Protein AF-A0A955MQ89-F1 (afdb_monomer_lite)

Structure (mmCIF, N/CA/C/O backbone):
data_AF-A0A955MQ89-F1
#
_entry.id   AF-A0A955MQ89-F1
#
loop_
_atom_site.group_PDB
_atom_site.id
_atom_site.type_symbol
_atom_site.label_atom_id
_atom_site.label_alt_id
_atom_site.label_comp_id
_atom_site.label_asym_id
_atom_site.label_entity_id
_atom_site.label_seq_id
_atom_site.pdbx_PDB_ins_code
_atom_site.Cartn_x
_atom_site.Cartn_y
_atom_site.Cartn_z
_atom_site.occupancy
_atom_site.B_iso_or_equiv
_atom_site.auth_seq_id
_atom_site.auth_comp_id
_atom_site.auth_asym_id
_atom_site.auth_atom_id
_atom_site.pdbx_PDB_model_num
ATOM 1 N N . ASP A 1 1 ? 8.121 6.252 -1.471 1.00 93.06 1 ASP A N 1
ATOM 2 C CA . ASP A 1 1 ? 7.577 4.930 -1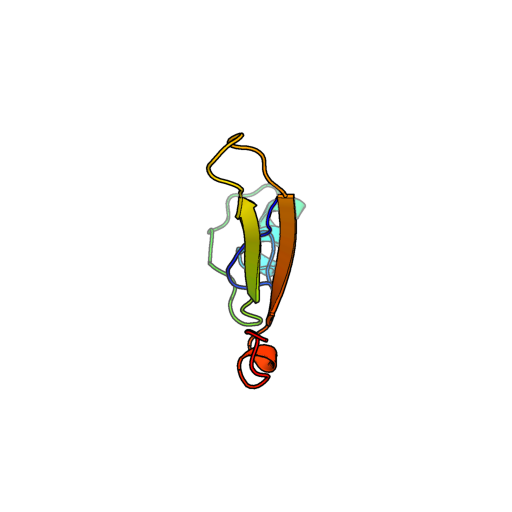.131 1.00 93.06 1 ASP A CA 1
ATOM 3 C C . ASP A 1 1 ? 6.853 4.374 -2.348 1.00 93.06 1 ASP A C 1
ATOM 5 O O . ASP A 1 1 ? 6.300 5.166 -3.110 1.00 93.06 1 ASP A O 1
ATOM 9 N N . VAL A 1 2 ? 6.908 3.062 -2.561 1.00 97.00 2 VAL A N 1
ATOM 10 C CA . VAL A 1 2 ? 6.110 2.391 -3.601 1.00 97.00 2 VAL A CA 1
ATOM 11 C C . VAL A 1 2 ? 4.643 2.330 -3.168 1.00 97.00 2 VAL A C 1
ATOM 13 O O . VAL A 1 2 ? 3.752 2.482 -3.999 1.00 97.00 2 VAL A O 1
ATOM 16 N N . GLY A 1 3 ? 4.406 2.203 -1.863 1.00 97.00 3 GLY A N 1
ATOM 17 C CA . GLY A 1 3 ? 3.133 1.882 -1.241 1.00 97.00 3 GLY A CA 1
ATOM 18 C C . GLY A 1 3 ? 3.156 0.469 -0.654 1.00 97.00 3 GLY A C 1
ATOM 19 O O . GLY A 1 3 ? 3.991 -0.363 -1.004 1.00 97.00 3 GLY A O 1
ATOM 20 N N . MET A 1 4 ? 2.214 0.192 0.247 1.00 97.19 4 MET A N 1
ATOM 21 C CA . MET A 1 4 ? 2.031 -1.133 0.841 1.00 97.19 4 MET A CA 1
ATOM 22 C C . MET A 1 4 ? 1.115 -1.993 -0.037 1.00 97.19 4 MET A C 1
ATOM 24 O O . MET A 1 4 ? 0.036 -1.543 -0.444 1.00 97.19 4 MET A O 1
ATOM 28 N N . THR A 1 5 ? 1.517 -3.245 -0.250 1.00 96.88 5 THR A N 1
ATOM 29 C CA . THR A 1 5 ? 0.653 -4.296 -0.796 1.00 96.88 5 THR A CA 1
ATOM 30 C C . THR A 1 5 ? 0.006 -5.063 0.351 1.00 96.88 5 THR A C 1
ATOM 32 O O . THR A 1 5 ? 0.707 -5.618 1.196 1.00 96.88 5 THR A O 1
ATOM 35 N N . GLY A 1 6 ? -1.324 -5.065 0.403 1.00 95.75 6 GLY A N 1
ATOM 36 C CA . GLY A 1 6 ? -2.081 -5.627 1.519 1.00 95.75 6 GLY A CA 1
ATOM 37 C C . GLY A 1 6 ? -3.426 -4.927 1.736 1.00 95.75 6 GLY A C 1
ATOM 38 O O . GLY A 1 6 ? -3.909 -4.250 0.828 1.00 95.75 6 GLY A O 1
ATOM 39 N N . PRO A 1 7 ? -4.040 -5.088 2.920 1.00 96.25 7 PRO A N 1
ATOM 40 C CA . PRO A 1 7 ? -5.333 -4.492 3.244 1.00 96.25 7 PRO A CA 1
ATOM 41 C C . PRO A 1 7 ? -5.207 -2.977 3.444 1.00 96.25 7 PRO A C 1
ATOM 43 O O . PRO A 1 7 ? -4.432 -2.510 4.284 1.00 96.25 7 PRO A O 1
ATOM 46 N N . HIS A 1 8 ? -5.974 -2.204 2.677 1.00 95.62 8 HIS A N 1
ATOM 47 C CA . HIS A 1 8 ? -6.034 -0.741 2.788 1.00 95.62 8 HIS A CA 1
ATOM 48 C C . HIS A 1 8 ? -7.139 -0.249 3.720 1.00 95.62 8 HIS A C 1
ATOM 50 O O . HIS A 1 8 ? -7.089 0.899 4.158 1.00 95.62 8 HIS A O 1
ATOM 56 N N . ASP A 1 9 ? -8.064 -1.121 4.128 1.00 95.50 9 ASP A N 1
ATOM 57 C CA . ASP A 1 9 ? -9.045 -0.814 5.173 1.00 95.50 9 ASP A CA 1
ATOM 58 C C . ASP A 1 9 ? -8.461 -1.003 6.589 1.00 95.50 9 ASP A C 1
ATOM 60 O O . ASP A 1 9 ? -8.989 -1.709 7.447 1.00 95.50 9 ASP A O 1
ATOM 64 N N . GLY A 1 10 ? -7.315 -0.374 6.840 1.00 95.19 10 GLY A N 1
ATOM 65 C CA . GLY A 1 10 ? -6.567 -0.475 8.090 1.00 95.19 10 GLY A CA 1
ATOM 66 C C . GLY A 1 10 ? -5.655 0.726 8.318 1.00 95.19 10 GLY A C 1
ATOM 67 O O . GLY A 1 10 ? -5.648 1.683 7.546 1.00 95.19 10 GLY A O 1
ATOM 68 N N . ILE A 1 11 ? -4.862 0.681 9.387 1.00 95.75 11 ILE A N 1
ATOM 69 C CA . ILE A 1 11 ? -3.817 1.674 9.670 1.00 95.75 11 ILE A CA 1
ATOM 70 C C . ILE A 1 11 ? -2.469 0.968 9.535 1.00 95.75 11 ILE A C 1
ATOM 72 O O . ILE A 1 11 ? -2.102 0.163 10.387 1.00 95.75 11 ILE A O 1
ATOM 76 N N . ILE A 1 12 ? -1.747 1.246 8.441 1.00 95.12 12 ILE A N 1
ATOM 77 C CA . ILE A 1 12 ? -0.469 0.587 8.095 1.00 95.12 12 ILE A CA 1
ATOM 78 C C . ILE A 1 12 ? -0.611 -0.953 8.102 1.00 95.12 12 ILE A C 1
ATOM 80 O O . ILE A 1 12 ? 0.219 -1.684 8.629 1.00 95.12 12 ILE A O 1
ATOM 84 N N . GLY A 1 13 ? -1.730 -1.457 7.567 1.00 94.50 13 GLY A N 1
ATOM 85 C CA . GLY A 1 13 ? -2.046 -2.891 7.511 1.00 94.50 13 GLY A CA 1
ATOM 86 C C . GLY A 1 13 ? -2.545 -3.506 8.825 1.00 94.50 13 GLY A C 1
ATOM 87 O O . GLY A 1 13 ? -2.962 -4.663 8.827 1.00 94.50 13 GLY A O 1
ATOM 88 N N . GLY A 1 14 ? -2.546 -2.751 9.926 1.00 95.44 14 GLY A N 1
ATOM 89 C CA . GLY A 1 14 ? -3.135 -3.166 11.197 1.00 95.44 14 GLY A CA 1
ATOM 90 C C . GLY A 1 14 ? -4.629 -2.856 11.286 1.00 95.44 14 GLY A C 1
ATOM 91 O O . GLY A 1 14 ? -5.108 -1.902 10.665 1.00 95.44 14 GLY A O 1
ATOM 92 N N . ASP A 1 15 ? -5.357 -3.633 12.090 1.00 96.19 15 ASP A N 1
ATOM 93 C CA . ASP A 1 15 ? -6.766 -3.382 12.398 1.00 96.19 15 ASP A CA 1
ATOM 94 C C . ASP A 1 15 ? -6.968 -1.942 12.892 1.00 96.19 15 ASP A C 1
ATOM 96 O O . ASP A 1 15 ? -6.294 -1.456 13.809 1.00 96.19 15 ASP A O 1
ATOM 100 N N . LYS A 1 16 ? -7.922 -1.249 12.267 1.00 95.69 16 LYS A N 1
ATOM 101 C CA . LYS A 1 16 ? -8.169 0.178 12.487 1.00 95.69 16 LYS A CA 1
ATOM 102 C C . LYS A 1 16 ? -8.530 0.474 13.944 1.00 95.69 16 LYS A C 1
ATOM 104 O O . LYS A 1 16 ? -8.025 1.443 14.508 1.00 95.69 16 LYS A O 1
ATOM 109 N N . ASN A 1 17 ? -9.357 -0.359 14.576 1.00 95.31 17 ASN A N 1
ATOM 110 C CA . ASN A 1 17 ? -9.823 -0.124 15.944 1.00 95.31 17 ASN A CA 1
ATOM 111 C C . ASN A 1 17 ? -8.716 -0.388 16.968 1.00 95.31 17 ASN A C 1
ATOM 113 O O . ASN A 1 17 ? -8.522 0.416 17.884 1.00 95.31 17 ASN A O 1
ATOM 117 N N . ALA A 1 18 ? -7.958 -1.472 16.793 1.00 95.25 18 ALA A N 1
ATOM 118 C CA . ALA A 1 18 ? -6.816 -1.797 17.639 1.00 95.25 18 ALA A CA 1
ATOM 119 C C . ALA A 1 18 ? -5.759 -0.684 17.596 1.00 95.25 18 ALA A C 1
ATOM 121 O O . ALA A 1 18 ? -5.312 -0.215 18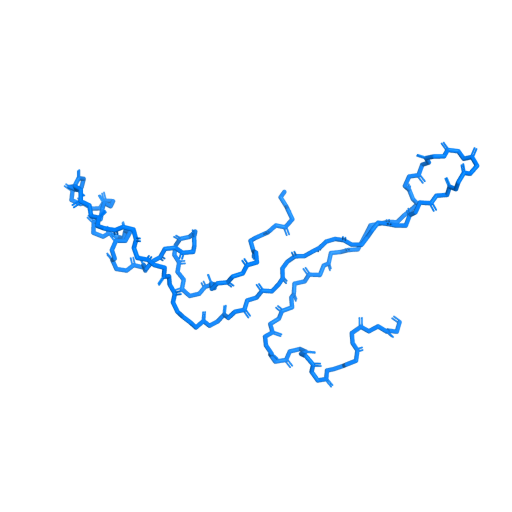.648 1.00 95.25 18 ALA A O 1
ATOM 122 N N . MET A 1 19 ? -5.419 -0.197 16.397 1.00 95.69 19 MET A N 1
ATOM 123 C CA . MET A 1 19 ? -4.459 0.897 16.233 1.00 95.69 19 MET A CA 1
ATOM 124 C C . MET A 1 19 ? -4.976 2.207 16.840 1.00 95.69 19 MET A C 1
ATOM 126 O O . MET A 1 19 ? -4.246 2.857 17.588 1.00 95.69 19 MET A O 1
ATOM 130 N N . MET A 1 20 ? -6.241 2.575 16.612 1.00 95.94 20 MET A N 1
ATOM 131 C CA . MET A 1 20 ? -6.827 3.776 17.223 1.00 95.94 20 MET A CA 1
ATOM 132 C C . MET A 1 20 ? -6.839 3.704 18.753 1.00 95.94 20 MET A C 1
ATOM 134 O O . MET A 1 20 ? -6.462 4.672 19.417 1.00 95.94 20 MET A O 1
ATOM 138 N N . ARG A 1 21 ? -7.201 2.552 19.335 1.00 96.00 21 ARG A N 1
ATOM 139 C CA . ARG A 1 21 ? -7.146 2.341 20.789 1.00 96.00 21 ARG A CA 1
ATOM 140 C C . ARG A 1 21 ? -5.726 2.523 21.314 1.00 96.00 21 ARG A C 1
ATOM 142 O O . ARG A 1 21 ? -5.557 3.194 22.333 1.00 96.00 21 ARG A O 1
ATOM 149 N N . ARG A 1 22 ? -4.719 1.978 20.623 1.00 95.25 22 ARG A N 1
ATOM 150 C CA . ARG A 1 22 ? -3.302 2.167 20.970 1.00 95.25 22 ARG A CA 1
ATOM 151 C C . ARG A 1 22 ? -2.933 3.645 21.031 1.00 95.25 22 ARG A C 1
ATOM 153 O O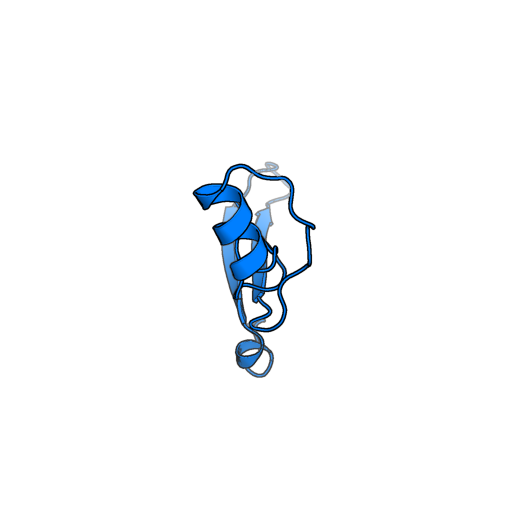 . ARG A 1 22 ? -2.343 4.074 22.015 1.00 95.25 22 ARG A O 1
ATOM 160 N N . PHE A 1 23 ? -3.297 4.418 20.008 1.00 96.06 23 PHE A N 1
ATOM 161 C CA . PHE A 1 23 ? -2.956 5.840 19.932 1.00 96.06 23 PHE A CA 1
ATOM 162 C C . PHE A 1 23 ? -3.655 6.677 21.005 1.00 96.06 23 PHE A C 1
ATOM 164 O O . PHE A 1 23 ? -3.011 7.503 21.644 1.00 96.06 23 PHE A O 1
ATOM 171 N N . LEU A 1 24 ? -4.950 6.453 21.228 1.00 97.94 24 LEU A N 1
ATOM 172 C CA . LEU A 1 24 ? -5.733 7.241 22.183 1.00 97.94 24 LEU A CA 1
ATOM 173 C C . LEU A 1 24 ? -5.387 6.920 23.639 1.00 97.94 24 LEU A C 1
ATOM 175 O O . LEU A 1 24 ? -5.336 7.816 24.474 1.00 97.94 24 LEU A O 1
ATOM 179 N N . THR A 1 25 ? -5.177 5.640 23.950 1.00 97.44 25 THR A N 1
ATOM 180 C CA . THR A 1 25 ? -4.980 5.185 25.337 1.00 97.44 25 THR A CA 1
ATOM 181 C C . THR A 1 25 ? -3.515 5.051 25.726 1.00 97.44 25 THR A C 1
ATOM 183 O O . THR A 1 25 ? -3.215 4.960 26.911 1.00 97.44 25 THR A O 1
ATOM 186 N N . GLN A 1 26 ? -2.611 4.995 24.743 1.00 96.94 26 GLN A N 1
ATOM 187 C CA . GLN A 1 26 ? -1.189 4.680 24.920 1.00 96.94 26 GLN A CA 1
ATOM 188 C C . GLN A 1 26 ? -0.930 3.319 25.598 1.00 96.94 26 GLN A C 1
ATOM 190 O O . GLN A 1 26 ? 0.192 3.030 26.010 1.00 96.94 26 GLN A O 1
ATOM 195 N N . LEU A 1 27 ? -1.946 2.453 25.692 1.00 96.19 27 LEU A N 1
ATOM 196 C CA . LEU A 1 27 ? -1.824 1.116 26.264 1.00 96.19 27 LEU A CA 1
ATOM 197 C C . LEU A 1 27 ? -1.421 0.085 25.198 1.00 96.19 27 LEU A C 1
ATOM 199 O O . LEU A 1 27 ? -1.830 0.199 24.034 1.00 96.19 27 LEU A O 1
ATOM 203 N N . PRO A 1 28 ? -0.688 -0.978 25.587 1.00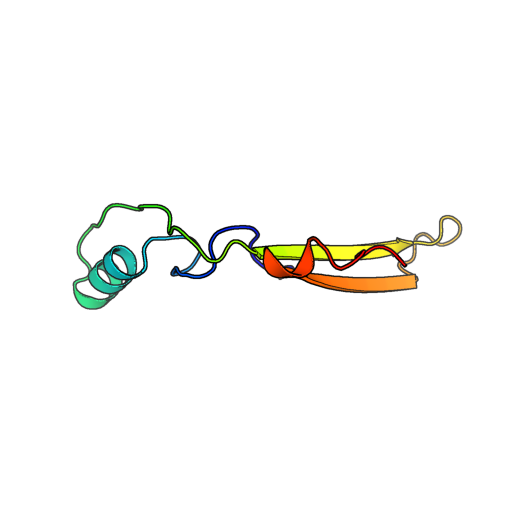 93.69 28 PRO A N 1
ATOM 204 C CA . PRO A 1 28 ? -0.417 -2.104 24.706 1.00 93.69 28 PRO A CA 1
ATOM 205 C C . PRO A 1 28 ? -1.706 -2.693 24.128 1.00 93.69 28 PRO A C 1
ATOM 207 O O . PRO A 1 28 ? -2.731 -2.828 24.799 1.00 93.69 28 PRO A O 1
ATOM 210 N N . THR A 1 29 ? -1.647 -3.032 22.850 1.00 90.75 29 THR A N 1
ATOM 211 C CA . THR A 1 29 ? -2.754 -3.590 22.073 1.00 90.75 29 THR A CA 1
ATOM 212 C C . THR A 1 29 ? -2.167 -4.592 21.093 1.00 90.75 29 THR A C 1
ATOM 214 O O . THR A 1 29 ? -1.050 -4.396 20.610 1.00 90.75 29 THR A O 1
ATOM 217 N N . GLY A 1 30 ? -2.890 -5.682 20.837 1.00 88.12 30 GLY A N 1
ATOM 218 C CA . GLY A 1 30 ? -2.466 -6.673 19.853 1.00 88.12 30 GLY A CA 1
ATOM 219 C C . GLY A 1 30 ? -2.339 -6.045 18.465 1.00 88.12 30 GLY A C 1
ATOM 220 O O . GLY A 1 30 ? -3.137 -5.183 18.095 1.00 88.12 30 GLY A O 1
ATOM 221 N N . LEU A 1 31 ? -1.328 -6.467 17.704 1.00 86.00 31 LEU A N 1
ATOM 222 C CA . LEU A 1 31 ? -1.222 -6.136 16.286 1.00 86.00 31 LEU A CA 1
ATOM 223 C C . LEU A 1 31 ? -1.982 -7.186 15.479 1.00 86.00 31 LEU A C 1
ATOM 225 O O . LEU A 1 31 ? -1.418 -8.192 15.057 1.00 86.00 31 LEU A O 1
ATOM 229 N N . GLU A 1 32 ? -3.275 -6.952 15.297 1.00 92.94 32 GLU A N 1
ATOM 230 C CA . GLU A 1 32 ? -4.094 -7.735 14.375 1.00 92.94 32 GLU A CA 1
ATOM 231 C C . GLU A 1 32 ? -3.996 -7.154 12.964 1.00 92.94 32 GLU A C 1
ATOM 233 O O . GLU A 1 32 ? -3.913 -5.937 12.793 1.00 92.94 32 GLU A O 1
ATOM 238 N N . VAL A 1 33 ? -3.990 -8.021 11.950 1.00 95.31 33 VAL A N 1
ATOM 239 C CA . VAL A 1 33 ? -3.942 -7.614 10.538 1.00 95.31 33 VAL A CA 1
ATOM 240 C C . VAL A 1 33 ? -5.340 -7.191 10.088 1.00 95.31 33 VAL A C 1
ATOM 242 O O . VAL A 1 33 ? -6.317 -7.899 10.347 1.00 95.31 33 VAL A O 1
ATOM 245 N N . ALA A 1 34 ? -5.436 -6.053 9.399 1.00 96.62 34 ALA A N 1
ATOM 246 C CA . ALA A 1 34 ? -6.687 -5.582 8.810 1.00 96.62 34 ALA A CA 1
ATOM 247 C C . ALA A 1 34 ? -7.219 -6.555 7.741 1.00 96.62 34 ALA A C 1
ATOM 249 O O . ALA A 1 34 ? -6.477 -7.340 7.151 1.00 96.62 34 ALA A O 1
ATOM 250 N N . LYS A 1 35 ? -8.525 -6.502 7.472 1.00 94.19 35 LYS A N 1
ATOM 251 C CA . LYS A 1 35 ? -9.193 -7.345 6.470 1.00 94.19 35 LYS A CA 1
ATOM 252 C C . LYS A 1 35 ? -9.926 -6.470 5.460 1.00 94.19 35 LYS A C 1
ATOM 254 O O . LYS A 1 35 ? -10.402 -5.402 5.818 1.00 94.19 35 LYS A O 1
ATOM 259 N N . GLY A 1 36 ? -10.072 -6.968 4.234 1.00 92.88 36 GLY A N 1
ATOM 260 C CA . GLY A 1 36 ? -10.759 -6.249 3.160 1.00 92.88 36 GLY A CA 1
ATOM 261 C C . GLY A 1 36 ? -9.893 -5.190 2.469 1.00 92.88 36 GLY A C 1
ATOM 262 O O . GLY A 1 36 ? -8.764 -4.922 2.880 1.00 92.88 36 GLY A O 1
ATOM 263 N N . ASP A 1 37 ? -10.432 -4.641 1.377 1.00 94.19 37 ASP A N 1
ATOM 264 C CA . ASP A 1 37 ? -9.782 -3.670 0.480 1.00 94.19 37 ASP A CA 1
ATOM 265 C C . ASP A 1 37 ? -8.318 -4.024 0.129 1.00 94.19 37 ASP A C 1
ATOM 267 O O . ASP A 1 37 ? -7.401 -3.250 0.427 1.00 94.19 37 ASP A O 1
ATOM 271 N N . PRO A 1 38 ? -8.045 -5.218 -0.437 1.00 94.75 38 PRO A N 1
ATOM 272 C CA . PRO A 1 38 ? -6.692 -5.574 -0.831 1.00 94.75 38 PRO A CA 1
ATOM 273 C C . PRO A 1 38 ? -6.248 -4.707 -2.014 1.00 94.75 38 PRO A C 1
ATOM 275 O O . PRO A 1 38 ? -6.935 -4.620 -3.035 1.00 94.75 38 PRO A O 1
ATOM 278 N N . LYS A 1 39 ? -5.065 -4.097 -1.894 1.00 95.69 39 LYS A N 1
ATOM 279 C CA . LYS A 1 39 ? -4.422 -3.371 -2.997 1.00 95.69 39 LYS A CA 1
ATOM 280 C C . LYS A 1 39 ? -2.993 -3.824 -3.198 1.00 95.69 39 LYS A C 1
ATOM 282 O O . LYS A 1 39 ? -2.289 -4.139 -2.238 1.00 95.69 39 LYS A O 1
ATOM 287 N N . ILE A 1 40 ? -2.559 -3.786 -4.449 1.00 95.88 40 ILE A N 1
ATOM 288 C CA . ILE A 1 40 ? -1.168 -3.955 -4.854 1.00 95.88 40 ILE A CA 1
ATOM 289 C C . ILE A 1 40 ? -0.609 -2.582 -5.205 1.00 95.88 40 ILE A C 1
ATOM 291 O O . ILE A 1 40 ? -1.186 -1.851 -6.009 1.00 95.88 40 ILE A O 1
ATOM 295 N N . HIS A 1 41 ? 0.539 -2.261 -4.620 1.00 96.88 41 HIS A N 1
ATOM 296 C CA . HIS A 1 41 ? 1.344 -1.117 -5.017 1.00 96.88 41 HIS A CA 1
ATOM 297 C C . HIS A 1 41 ? 2.673 -1.607 -5.574 1.00 96.88 41 HIS A C 1
ATOM 299 O O . HIS A 1 41 ? 3.369 -2.400 -4.941 1.00 96.88 41 HIS A O 1
ATOM 305 N N . ALA A 1 42 ? 3.019 -1.136 -6.766 1.00 96.62 42 ALA A N 1
ATOM 306 C CA . ALA A 1 42 ? 4.243 -1.514 -7.453 1.00 96.62 42 ALA A CA 1
ATOM 307 C C . ALA A 1 42 ? 4.765 -0.361 -8.315 1.00 96.62 42 ALA A C 1
ATOM 309 O O . ALA A 1 42 ? 4.057 0.608 -8.601 1.00 96.62 42 ALA A O 1
ATOM 310 N N . VAL A 1 43 ? 6.016 -0.484 -8.748 1.00 97.12 43 VAL A N 1
ATOM 311 C CA . VAL A 1 43 ? 6.581 0.337 -9.818 1.00 97.12 43 VAL A CA 1
ATOM 312 C C . VAL A 1 43 ? 7.213 -0.576 -10.859 1.00 97.12 43 VAL A C 1
ATOM 314 O O . VAL A 1 43 ? 7.909 -1.526 -10.504 1.00 97.12 43 VAL A O 1
ATOM 317 N N . VAL A 1 44 ? 6.975 -0.287 -12.133 1.00 95.69 44 VAL A N 1
ATOM 318 C CA . VAL A 1 44 ? 7.704 -0.882 -13.256 1.00 95.69 44 VAL A CA 1
ATOM 319 C C . VAL A 1 44 ? 8.731 0.141 -13.705 1.00 95.69 44 VAL A C 1
ATOM 321 O O . VAL A 1 44 ? 8.395 1.301 -13.937 1.00 95.69 44 VAL A O 1
ATOM 324 N N . VAL A 1 45 ? 9.991 -0.275 -13.779 1.00 95.50 45 VAL A N 1
ATOM 325 C CA . VAL A 1 45 ? 11.097 0.577 -14.214 1.00 95.50 45 VAL A CA 1
ATOM 326 C C . VAL A 1 45 ? 11.683 -0.022 -15.480 1.00 95.50 45 VAL A C 1
ATOM 328 O O . VAL A 1 45 ? 12.158 -1.155 -15.468 1.00 95.50 45 VAL A O 1
ATOM 331 N N . GLU A 1 46 ? 11.658 0.748 -16.560 1.00 95.06 46 GLU A N 1
ATOM 332 C CA . GLU A 1 46 ? 12.325 0.404 -17.811 1.00 95.06 46 GLU A CA 1
ATOM 333 C C . GLU A 1 46 ? 13.782 0.863 -17.741 1.00 95.06 46 GLU A C 1
ATOM 335 O O . GLU A 1 46 ? 14.067 2.014 -17.392 1.00 95.06 46 GLU A O 1
ATOM 340 N N . THR A 1 47 ? 14.716 -0.025 -18.070 1.00 94.38 47 THR A N 1
ATOM 341 C CA . THR A 1 47 ? 16.154 0.256 -18.050 1.00 94.38 47 THR A CA 1
ATOM 342 C C . THR A 1 47 ? 16.779 -0.056 -19.401 1.00 94.38 47 THR A C 1
ATOM 344 O O . THR A 1 47 ? 16.315 -0.932 -20.131 1.00 94.38 47 THR A O 1
ATOM 347 N N . ARG A 1 48 ? 17.849 0.670 -19.744 1.00 93.81 48 ARG A N 1
ATOM 348 C CA . ARG A 1 48 ? 18.625 0.418 -20.959 1.00 93.81 48 ARG A CA 1
ATOM 349 C C . ARG A 1 48 ? 19.966 -0.211 -20.596 1.00 93.81 48 ARG A C 1
ATOM 351 O O . ARG A 1 48 ? 20.699 0.289 -19.747 1.00 93.81 48 ARG A O 1
ATOM 358 N N . GLU A 1 49 ? 20.287 -1.330 -21.239 1.00 88.81 49 GLU A N 1
ATOM 359 C CA . GLU A 1 49 ? 21.465 -2.136 -20.889 1.00 88.81 49 GLU A CA 1
ATOM 360 C C . GLU A 1 49 ? 22.793 -1.404 -21.154 1.00 88.81 49 GLU A C 1
ATOM 362 O O . GLU A 1 49 ? 23.762 -1.569 -20.414 1.00 88.81 49 GLU A O 1
ATOM 367 N N . ASN A 1 50 ? 22.831 -0.558 -22.186 1.00 91.50 50 ASN A N 1
ATOM 368 C CA . ASN A 1 50 ? 24.062 0.064 -22.676 1.00 91.50 50 ASN A CA 1
ATOM 369 C C . ASN A 1 50 ? 24.629 1.169 -21.763 1.00 91.50 50 ASN A C 1
ATOM 371 O O . ASN A 1 50 ? 25.845 1.334 -21.704 1.00 91.50 50 ASN A O 1
ATOM 375 N N . ASP A 1 51 ? 23.785 1.909 -21.049 1.00 89.31 51 ASP A N 1
ATOM 376 C CA . ASP A 1 51 ? 24.183 3.009 -20.166 1.00 89.31 51 ASP A CA 1
ATOM 377 C C . ASP A 1 51 ? 23.798 2.775 -18.701 1.00 89.31 51 ASP A C 1
ATOM 379 O O . ASP A 1 51 ? 24.218 3.534 -17.828 1.00 89.31 51 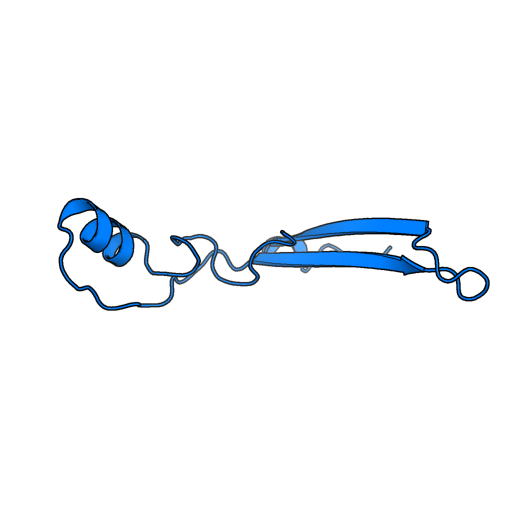ASP A O 1
ATOM 383 N N . ARG A 1 52 ? 23.048 1.696 -18.424 1.00 88.44 52 ARG A N 1
ATOM 384 C CA . ARG A 1 52 ? 22.547 1.308 -17.097 1.00 88.44 52 ARG A CA 1
ATOM 385 C C . ARG A 1 52 ? 21.653 2.375 -16.464 1.00 88.44 52 ARG A C 1
ATOM 387 O O . ARG A 1 52 ? 21.514 2.417 -15.241 1.00 88.44 52 ARG A O 1
ATOM 394 N N . LEU A 1 53 ? 21.045 3.229 -17.287 1.00 94.06 53 LEU A N 1
ATOM 395 C CA . LEU A 1 53 ? 20.138 4.275 -16.836 1.00 94.06 53 LEU A CA 1
ATOM 396 C C . LEU A 1 53 ? 18.683 3.807 -16.929 1.00 94.06 53 LEU A C 1
ATOM 398 O O . LEU A 1 53 ? 18.272 3.144 -17.889 1.00 94.06 53 LEU A O 1
ATOM 402 N N . ALA A 1 54 ? 17.893 4.194 -15.927 1.00 95.31 54 ALA A N 1
ATOM 403 C CA . ALA A 1 54 ? 16.442 4.083 -15.976 1.00 95.31 54 ALA A CA 1
ATOM 404 C C . ALA A 1 54 ? 15.894 5.069 -17.015 1.00 95.31 54 ALA A C 1
ATOM 406 O O . ALA A 1 54 ? 16.226 6.253 -16.988 1.00 95.31 54 ALA A O 1
ATOM 407 N N . GLN A 1 55 ? 15.064 4.571 -17.923 1.00 94.69 55 GLN A N 1
ATOM 408 C CA . GLN A 1 55 ? 14.469 5.355 -19.005 1.00 94.69 55 GLN A CA 1
ATOM 409 C C . GLN A 1 55 ? 13.056 5.811 -18.641 1.00 94.69 55 GLN A C 1
ATOM 411 O O . GLN A 1 55 ? 12.666 6.939 -18.936 1.00 94.69 55 GLN A O 1
ATOM 416 N N . LYS A 1 56 ? 12.297 4.943 -17.962 1.00 95.88 56 LYS A N 1
ATOM 417 C CA . LYS A 1 56 ? 10.905 5.188 -17.581 1.00 95.88 56 LYS A CA 1
ATOM 418 C C . LYS A 1 56 ? 10.606 4.544 -16.234 1.00 95.88 56 LYS A C 1
ATOM 420 O O . LYS A 1 56 ? 11.165 3.504 -15.894 1.00 95.88 56 LYS A O 1
ATOM 425 N N . ILE A 1 57 ? 9.712 5.162 -15.472 1.00 96.69 57 ILE A N 1
ATOM 426 C CA . ILE A 1 57 ? 9.131 4.584 -14.262 1.00 96.69 57 ILE A CA 1
ATOM 427 C C . ILE A 1 57 ? 7.621 4.787 -14.292 1.00 96.69 57 ILE A C 1
ATOM 429 O O . ILE A 1 57 ? 7.140 5.899 -14.502 1.00 96.69 57 ILE A O 1
ATOM 433 N N . GLU A 1 58 ? 6.878 3.713 -14.055 1.00 96.12 58 GLU A N 1
ATOM 434 C CA . GLU A 1 58 ? 5.419 3.706 -14.020 1.00 96.12 58 GLU A CA 1
ATOM 435 C C . GLU A 1 58 ? 4.945 3.121 -12.700 1.00 96.12 58 GLU A C 1
ATOM 437 O O . GLU A 1 58 ? 5.408 2.065 -12.271 1.00 96.12 58 GLU A O 1
ATOM 442 N N . ARG A 1 59 ? 4.037 3.829 -12.027 1.00 96.25 59 ARG A N 1
ATOM 443 C CA . ARG A 1 59 ? 3.468 3.388 -10.755 1.00 96.25 59 ARG A CA 1
ATOM 444 C C . ARG A 1 59 ? 2.148 2.678 -10.997 1.00 96.25 59 ARG A C 1
ATOM 446 O O . ARG A 1 59 ? 1.289 3.197 -11.699 1.00 96.25 59 ARG A O 1
ATOM 453 N N . TYR A 1 60 ? 1.967 1.569 -10.295 1.00 95.19 60 TYR A N 1
ATOM 454 C CA . TYR A 1 60 ? 0.736 0.800 -10.269 1.00 95.19 60 TYR A CA 1
ATOM 455 C C . TYR A 1 60 ? 0.124 0.860 -8.869 1.00 95.19 60 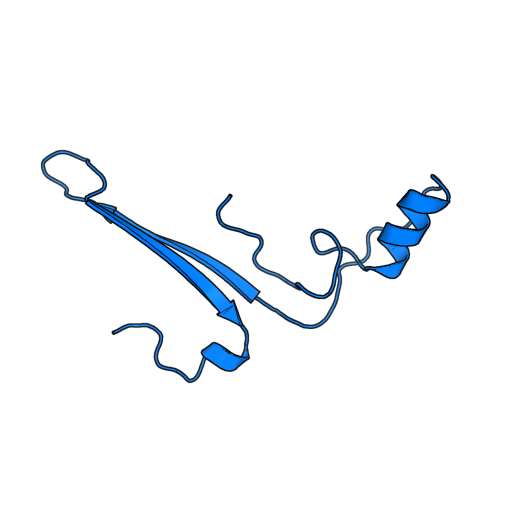TYR A C 1
ATOM 457 O O . TYR A 1 60 ? 0.806 0.622 -7.870 1.00 95.19 60 TYR A O 1
ATOM 465 N N . SER A 1 61 ? -1.161 1.202 -8.812 1.00 94.81 61 SER A N 1
ATOM 466 C CA . SER A 1 61 ? -2.022 1.088 -7.634 1.00 94.81 61 SER A CA 1
ATOM 467 C C . SER A 1 61 ? -3.258 0.330 -8.088 1.00 94.81 61 SER A C 1
ATOM 469 O O . SER A 1 61 ? -4.069 0.870 -8.836 1.00 94.81 61 SER A O 1
ATOM 471 N N . LEU A 1 62 ? -3.320 -0.952 -7.739 1.00 94.38 62 LEU A N 1
ATOM 472 C CA . LEU A 1 62 ? -4.291 -1.897 -8.282 1.00 94.38 62 LEU A CA 1
ATOM 473 C C . LEU A 1 62 ? -5.174 -2.405 -7.154 1.00 94.38 62 LEU A C 1
ATOM 475 O O . LEU A 1 62 ? -4.666 -2.981 -6.188 1.00 94.38 62 LEU A O 1
ATOM 479 N N . ALA A 1 63 ? -6.478 -2.195 -7.278 1.00 93.12 63 ALA A N 1
ATOM 480 C CA . ALA A 1 63 ? -7.471 -2.807 -6.412 1.00 93.12 63 ALA A CA 1
ATOM 481 C C . ALA A 1 63 ? -7.931 -4.152 -6.990 1.00 93.12 63 ALA A C 1
ATOM 483 O O . ALA A 1 63 ? -7.721 -4.460 -8.163 1.00 93.12 63 ALA A O 1
ATOM 484 N N . GLU A 1 64 ? -8.624 -4.945 -6.176 1.00 89.75 64 GLU A N 1
ATOM 485 C CA . GLU A 1 64 ? -9.264 -6.188 -6.629 1.00 89.75 64 GLU A CA 1
ATOM 486 C C . GLU A 1 64 ? -10.159 -5.978 -7.868 1.00 89.75 64 GLU A C 1
ATOM 488 O O . GLU A 1 64 ? -10.179 -6.804 -8.779 1.00 89.75 64 GLU A O 1
ATOM 493 N N . SER A 1 65 ? -10.836 -4.830 -7.957 1.00 88.75 65 SER A N 1
ATOM 494 C CA . SER A 1 65 ? -11.692 -4.460 -9.091 1.00 88.75 65 SER A CA 1
ATOM 495 C C . SER A 1 65 ? -10.939 -4.213 -10.405 1.00 88.75 65 SER A C 1
ATOM 497 O O . SER A 1 65 ? -11.564 -4.170 -11.468 1.00 88.75 65 SER A O 1
ATOM 499 N N . ASP A 1 66 ? -9.615 -4.066 -10.363 1.00 89.25 66 ASP A N 1
ATOM 500 C CA . ASP A 1 66 ? -8.782 -3.834 -11.543 1.00 89.25 66 ASP A CA 1
ATOM 501 C C . ASP A 1 66 ? -8.284 -5.139 -12.183 1.00 89.25 66 ASP A C 1
ATOM 503 O O . ASP A 1 66 ? -7.882 -5.126 -13.345 1.00 89.25 66 ASP A O 1
ATOM 507 N N . LEU A 1 67 ? -8.387 -6.284 -11.491 1.00 78.94 67 LEU A N 1
ATOM 508 C CA . LEU A 1 67 ? -7.866 -7.582 -11.956 1.00 78.94 67 LEU A CA 1
ATOM 509 C C . LEU A 1 67 ? -8.440 -8.037 -13.308 1.00 78.94 67 LEU A C 1
ATOM 511 O O . LEU A 1 67 ? -7.760 -8.720 -14.069 1.00 78.94 67 LEU A O 1
ATOM 515 N N . ASN A 1 68 ? -9.665 -7.625 -13.635 1.00 72.75 68 ASN A N 1
ATOM 516 C CA . ASN A 1 68 ? -10.338 -8.012 -14.878 1.00 72.75 68 ASN A CA 1
ATOM 517 C C . ASN A 1 68 ? -10.077 -7.050 -16.050 1.00 72.75 68 ASN A C 1
ATOM 519 O O . ASN A 1 68 ? -10.598 -7.276 -17.139 1.00 72.75 68 ASN A O 1
ATOM 523 N N . LYS A 1 69 ? -9.314 -5.967 -15.851 1.00 66.50 69 LYS A N 1
ATOM 524 C CA . LYS A 1 69 ? -9.185 -4.886 -16.844 1.00 66.50 69 LYS A CA 1
ATOM 525 C C . LYS A 1 69 ? -8.052 -5.062 -17.859 1.00 66.50 69 LYS A C 1
ATOM 527 O O . LYS A 1 69 ? -7.890 -4.178 -18.683 1.00 66.50 69 LYS A O 1
ATOM 532 N N . GLY A 1 70 ? -7.302 -6.168 -17.838 1.00 58.09 70 GLY A N 1
ATOM 533 C CA . GLY A 1 70 ? -6.161 -6.358 -18.744 1.00 58.09 70 GLY A CA 1
ATOM 534 C C . GLY A 1 70 ? -5.091 -5.290 -18.502 1.00 58.09 70 GLY A C 1
ATOM 535 O O . GLY A 1 70 ? -4.969 -4.333 -19.247 1.00 58.09 70 GLY A O 1
ATOM 536 N N . ILE A 1 71 ? -4.339 -5.416 -17.408 1.00 60.09 71 ILE A N 1
ATOM 537 C CA . ILE A 1 71 ? -3.446 -4.352 -16.903 1.00 60.09 71 ILE A CA 1
ATOM 538 C C . ILE A 1 71 ? -2.076 -4.342 -17.633 1.00 60.09 71 ILE A C 1
ATOM 540 O O . ILE A 1 71 ? -1.128 -3.706 -17.188 1.00 60.09 71 ILE A O 1
ATOM 544 N N . LEU A 1 72 ? -1.950 -5.064 -18.749 1.00 53.31 72 LEU A N 1
ATOM 545 C CA . LEU A 1 72 ? -0.719 -5.190 -19.534 1.00 53.31 72 LEU A CA 1
ATOM 546 C C . LEU A 1 72 ? -1.025 -4.946 -21.020 1.00 53.31 72 LEU A C 1
ATOM 548 O O . LEU A 1 72 ? -1.035 -5.890 -21.810 1.00 53.31 72 LEU A O 1
ATOM 552 N N . GLU A 1 73 ? -1.295 -3.690 -21.373 1.00 47.16 73 GLU A N 1
ATOM 553 C CA . GLU A 1 73 ? -1.126 -3.164 -22.738 1.00 47.16 73 GLU A CA 1
ATOM 554 C C . GLU A 1 73 ? -0.057 -2.069 -22.735 1.00 47.16 73 GLU A C 1
ATOM 556 O O . GLU A 1 73 ? -0.094 -1.213 -21.819 1.00 47.16 73 GLU A O 1
#

Radius of gyration: 17.69 Å; chains: 1; bounding box: 36×15×49 Å

Sequence (73 aa):
DVGMTGPHDGIIGGDKNAMMRRFLTQLPTGLEVAKGDPKIHAVVVETRENDRLAQKIERYSLAESDLNKGILE

Secondary structure (DSSP, 8-state):
-----EESSSBTTB-HHHHHHHHHH------PBP-S-EEEEEEEEEE-TTT--EEEEEEEEEEGGGTTS----

Foldseek 3Di:
DQDDFEAPCDDVQFHNVQVVCCVVVVDDGDGHGDDDFGWDGDKDWDADPPPRDTDDIDIDIDTPVCPPVCPDD

pLDDT: mean 91.44, std 10.28, range [47.16, 97.94]